Protein AF-A0A482W3X0-F1 (afdb_monomer_lite)

Secondary structure (DSSP, 8-state):
-TT---TTSS---SS---TT---------SS-------------GGGT-----S-B--EE--TT-SS-EE-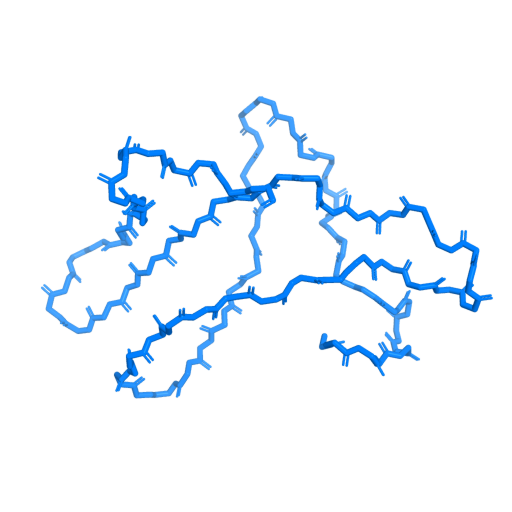--TTS---B-

Organism: Asbolus verrucosus (NCBI:txid1661398)

Structure (mmCIF, N/CA/C/O backbone):
data_AF-A0A482W3X0-F1
#
_entry.id   AF-A0A482W3X0-F1
#
loop_
_atom_site.group_PDB
_atom_site.id
_atom_site.type_symbol
_atom_site.label_atom_id
_atom_site.label_alt_id
_atom_site.label_comp_id
_atom_site.label_asym_id
_atom_site.label_entity_id
_atom_site.label_seq_id
_atom_site.pdbx_PDB_ins_code
_atom_site.Cartn_x
_atom_site.Cartn_y
_atom_site.Cartn_z
_atom_site.occupancy
_atom_site.B_iso_or_equiv
_atom_site.auth_seq_id
_atom_site.auth_comp_id
_atom_site.auth_asym_id
_atom_site.auth_atom_id
_atom_site.pdbx_PDB_model_num
ATOM 1 N N . ARG A 1 1 ? -2.471 -2.302 -13.062 1.00 81.12 1 ARG A N 1
ATOM 2 C CA . ARG A 1 1 ? -2.911 -3.721 -13.107 1.00 81.12 1 ARG A CA 1
ATOM 3 C C . ARG A 1 1 ? -1.690 -4.581 -13.382 1.00 81.12 1 ARG A C 1
ATOM 5 O O . ARG A 1 1 ? -0.938 -4.227 -14.278 1.00 81.12 1 ARG A O 1
ATOM 12 N N . LEU A 1 2 ? -1.498 -5.666 -12.630 1.00 86.56 2 LEU A N 1
ATOM 13 C CA . LEU A 1 2 ? -0.353 -6.566 -12.810 1.00 86.56 2 LEU A CA 1
ATOM 14 C C . LEU A 1 2 ? -0.306 -7.158 -14.219 1.00 86.56 2 LEU A C 1
ATOM 16 O O . LEU A 1 2 ? -1.353 -7.493 -14.779 1.00 86.56 2 LEU A O 1
ATOM 20 N N . ARG A 1 3 ? 0.913 -7.330 -14.743 1.00 85.62 3 ARG A N 1
ATOM 21 C CA . ARG A 1 3 ? 1.220 -7.971 -16.033 1.00 85.62 3 ARG A CA 1
ATOM 22 C C . ARG A 1 3 ? 0.528 -7.317 -17.233 1.00 85.62 3 ARG A C 1
ATOM 24 O O . ARG A 1 3 ? 0.219 -7.989 -18.214 1.00 85.62 3 ARG A O 1
ATOM 31 N N . VAL A 1 4 ? 0.259 -6.015 -17.156 1.00 86.19 4 VAL A N 1
ATOM 32 C CA . VAL A 1 4 ? -0.372 -5.258 -18.242 1.00 86.19 4 VAL A CA 1
ATOM 33 C C . VAL A 1 4 ? 0.468 -4.038 -18.585 1.00 86.19 4 VAL A C 1
ATOM 35 O O . VAL A 1 4 ? 0.587 -3.111 -17.791 1.00 86.19 4 VAL A O 1
ATOM 38 N N . GLU A 1 5 ? 0.969 -4.002 -19.817 1.00 80.31 5 GLU A N 1
ATOM 39 C CA . GLU A 1 5 ? 1.676 -2.852 -20.382 1.00 80.31 5 GLU A CA 1
ATOM 40 C C . GLU A 1 5 ? 0.718 -1.938 -21.155 1.00 80.31 5 GLU A C 1
ATOM 42 O O . GLU A 1 5 ? 0.702 -1.899 -22.384 1.00 80.31 5 GLU A O 1
ATOM 47 N N . LYS A 1 6 ? -0.129 -1.205 -20.431 1.00 78.69 6 LYS A N 1
ATOM 48 C CA . LYS A 1 6 ? -0.964 -0.139 -21.008 1.00 78.69 6 LYS A CA 1
ATOM 49 C C . LYS A 1 6 ? -0.598 1.198 -20.383 1.00 78.69 6 LYS A C 1
ATOM 51 O O . LYS A 1 6 ? -0.269 1.239 -19.202 1.00 78.69 6 LYS A O 1
ATOM 56 N N . ALA A 1 7 ? -0.668 2.268 -21.179 1.00 79.88 7 ALA A N 1
ATOM 57 C CA . ALA A 1 7 ? -0.459 3.649 -20.732 1.00 79.88 7 ALA A CA 1
ATOM 58 C C . ALA A 1 7 ? 0.811 3.837 -19.872 1.00 79.88 7 ALA A C 1
ATOM 60 O O . ALA A 1 7 ? 0.761 4.414 -18.794 1.00 79.88 7 ALA A O 1
ATOM 61 N N . GLY A 1 8 ? 1.944 3.297 -20.331 1.00 77.94 8 GLY A N 1
ATOM 62 C CA . GLY A 1 8 ? 3.222 3.386 -19.616 1.00 77.94 8 GLY A CA 1
ATOM 63 C C . GLY A 1 8 ? 3.540 2.190 -18.717 1.00 77.94 8 GLY A C 1
ATOM 64 O O . GLY A 1 8 ? 4.691 2.048 -18.335 1.00 77.94 8 GLY A O 1
ATOM 65 N N . GLY A 1 9 ? 2.592 1.282 -18.452 1.00 85.69 9 GLY A N 1
ATOM 66 C CA . GLY A 1 9 ? 2.871 -0.028 -17.843 1.00 85.69 9 GLY A CA 1
ATOM 67 C C . GLY A 1 9 ? 2.975 -0.050 -16.316 1.00 85.69 9 GLY A C 1
ATOM 68 O O . GLY A 1 9 ? 3.368 -1.067 -15.754 1.00 85.69 9 GLY A O 1
ATOM 69 N N . GLY A 1 10 ? 2.596 1.038 -15.645 1.00 90.00 10 GLY A N 1
ATOM 70 C CA . GLY A 1 10 ? 2.554 1.152 -14.189 1.00 90.00 10 GLY A CA 1
ATOM 71 C C . GLY A 1 10 ? 1.779 2.394 -13.754 1.00 90.00 10 GLY A C 1
ATOM 72 O O . GLY A 1 10 ? 1.422 3.229 -14.584 1.00 90.00 10 GLY A O 1
ATOM 73 N N . TRP A 1 11 ? 1.503 2.508 -12.456 1.00 92.06 11 TRP A N 1
ATOM 74 C CA . TRP A 1 11 ? 1.083 3.774 -11.856 1.00 92.06 11 TRP A CA 1
ATOM 75 C C . TRP A 1 11 ? 2.327 4.465 -11.300 1.00 92.06 11 TRP A C 1
ATOM 77 O O . TRP A 1 11 ? 3.117 3.824 -10.612 1.00 92.06 11 TRP A O 1
ATOM 87 N N . CYS A 1 12 ? 2.502 5.743 -11.624 1.00 91.19 12 CYS A N 1
ATOM 88 C CA . CYS A 1 12 ? 3.581 6.570 -11.103 1.00 91.19 12 CYS A CA 1
ATOM 89 C C . CYS A 1 12 ? 2.960 7.868 -10.572 1.00 91.19 12 CYS A C 1
ATOM 91 O O . CYS A 1 12 ? 2.242 8.528 -11.336 1.00 91.19 12 CYS A O 1
ATOM 93 N N . PRO A 1 13 ? 3.166 8.220 -9.292 1.00 92.69 13 PRO A N 1
ATOM 94 C CA . PRO A 1 13 ? 2.705 9.498 -8.776 1.00 92.69 13 PRO A CA 1
ATOM 95 C C . PRO A 1 13 ? 3.423 10.650 -9.481 1.00 92.69 13 PRO A C 1
ATOM 97 O O . PRO A 1 13 ? 4.5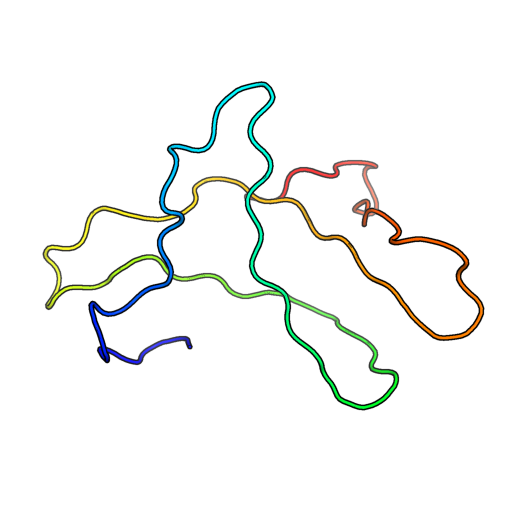26 10.503 -10.006 1.00 92.69 13 PRO A O 1
ATOM 100 N N . LYS A 1 14 ? 2.785 11.823 -9.507 1.00 89.69 14 LYS A N 1
ATOM 101 C CA . LYS A 1 14 ? 3.382 13.005 -10.143 1.00 89.69 14 LYS A CA 1
ATOM 102 C C . LYS A 1 14 ? 4.548 13.554 -9.322 1.00 89.69 14 LYS A C 1
ATOM 104 O O . LYS A 1 14 ? 5.508 14.059 -9.900 1.00 89.69 14 LYS A O 1
ATOM 109 N N . GLN A 1 15 ? 4.429 13.515 -7.997 1.00 90.19 15 GLN A N 1
ATOM 110 C CA . GLN A 1 15 ? 5.478 13.941 -7.080 1.00 90.19 15 GLN A CA 1
ATOM 111 C C . GLN A 1 15 ? 6.313 12.738 -6.650 1.00 90.19 15 GLN A C 1
ATOM 113 O O . GLN A 1 15 ? 5.790 11.635 -6.481 1.00 90.19 15 GLN A O 1
ATOM 118 N N . GLN A 1 16 ? 7.611 12.962 -6.458 1.00 89.38 16 GLN A N 1
ATOM 119 C CA . GLN A 1 16 ? 8.472 11.972 -5.830 1.00 89.38 16 GLN A CA 1
ATOM 120 C C . GLN A 1 16 ? 8.005 11.749 -4.389 1.00 89.38 16 GLN A C 1
ATOM 122 O O . GLN A 1 16 ? 7.711 12.704 -3.671 1.00 89.38 16 GLN A O 1
ATOM 127 N N . VAL A 1 17 ? 7.912 10.486 -3.976 1.00 90.38 17 VAL A N 1
ATOM 128 C CA . VAL A 1 17 ? 7.512 10.143 -2.610 1.00 90.38 17 VAL A CA 1
ATOM 129 C C . VAL A 1 17 ? 8.685 10.428 -1.679 1.00 90.38 17 VAL A C 1
ATOM 131 O O . VAL A 1 17 ? 9.703 9.743 -1.710 1.00 90.38 17 VAL A O 1
ATOM 134 N N . GLU A 1 18 ? 8.533 11.464 -0.861 1.00 89.44 18 GLU A N 1
ATOM 135 C CA . GLU A 1 18 ? 9.515 11.922 0.120 1.00 89.44 18 GLU A CA 1
ATOM 136 C C . GLU A 1 18 ? 8.819 12.296 1.434 1.00 89.44 18 GLU A C 1
ATOM 138 O O . GLU A 1 18 ? 7.592 12.254 1.561 1.00 89.44 18 GLU A O 1
ATOM 143 N N . ARG A 1 19 ? 9.599 12.689 2.447 1.00 86.50 19 ARG A N 1
ATOM 144 C CA . ARG A 1 19 ? 9.059 13.060 3.757 1.00 86.50 19 ARG A CA 1
ATOM 145 C C . ARG A 1 19 ? 8.048 14.207 3.630 1.00 86.50 19 ARG A C 1
ATOM 147 O O . ARG A 1 19 ? 8.409 15.328 3.294 1.00 86.50 19 ARG A O 1
ATOM 154 N N . GLY A 1 20 ? 6.797 13.930 3.995 1.00 87.56 20 GLY A N 1
ATOM 155 C CA . GLY A 1 20 ? 5.696 14.899 3.956 1.00 87.56 20 GLY A CA 1
ATOM 156 C C . GLY A 1 20 ? 4.864 14.864 2.671 1.00 87.56 20 GLY A C 1
ATOM 157 O O . GLY A 1 20 ? 3.837 15.536 2.617 1.00 87.56 20 GLY A O 1
ATOM 158 N N . ILE A 1 21 ? 5.251 14.060 1.677 1.00 90.62 21 ILE A N 1
ATOM 159 C CA . ILE A 1 21 ? 4.470 13.828 0.460 1.00 90.62 21 ILE A CA 1
ATOM 160 C C . ILE A 1 21 ? 3.723 12.502 0.613 1.00 90.62 21 ILE A C 1
ATOM 162 O O . ILE A 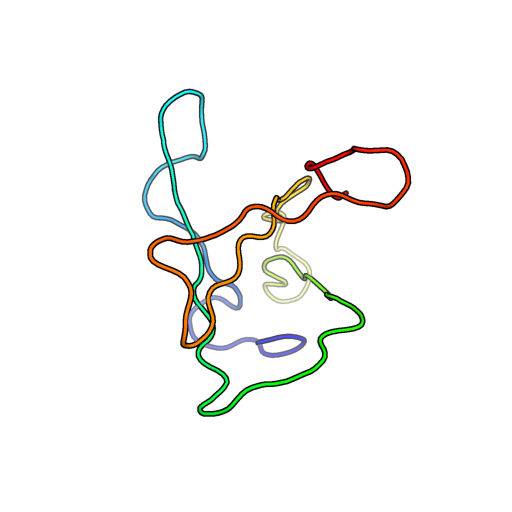1 21 ? 4.331 11.448 0.791 1.00 90.62 21 ILE A O 1
ATOM 166 N N . ARG A 1 22 ? 2.389 12.559 0.553 1.00 92.31 22 ARG A N 1
ATOM 167 C CA . ARG A 1 22 ? 1.516 11.382 0.620 1.00 92.31 22 ARG A CA 1
ATOM 168 C C . ARG A 1 22 ? 0.848 11.161 -0.729 1.00 92.31 22 ARG A C 1
ATOM 170 O O . ARG A 1 22 ? -0.084 11.874 -1.086 1.00 92.31 22 ARG A O 1
ATOM 177 N N . GLU A 1 23 ? 1.296 10.131 -1.428 1.00 95.81 23 GLU A N 1
ATOM 178 C CA . GLU A 1 23 ? 0.731 9.658 -2.691 1.00 95.81 23 GLU A CA 1
ATOM 179 C C . GLU A 1 23 ? 0.150 8.258 -2.483 1.00 95.81 23 GLU A C 1
ATOM 181 O O . GLU A 1 23 ? 0.683 7.473 -1.699 1.00 95.81 23 GLU A O 1
ATOM 186 N N . TYR A 1 24 ? -0.960 7.940 -3.147 1.00 95.44 24 TYR A N 1
ATOM 187 C CA . TYR A 1 24 ? -1.635 6.658 -2.955 1.00 95.44 24 TYR A CA 1
ATOM 188 C C . TYR A 1 24 ? -2.380 6.200 -4.207 1.00 95.44 24 TYR A C 1
ATOM 190 O O . TYR A 1 24 ? -2.868 7.001 -5.004 1.00 95.44 24 TYR A O 1
ATOM 198 N N . LEU A 1 25 ? -2.519 4.880 -4.331 1.00 95.69 25 LEU A N 1
ATOM 199 C CA . LEU A 1 25 ? -3.432 4.241 -5.267 1.00 95.69 25 LEU A CA 1
ATOM 200 C C . LEU A 1 25 ? -4.591 3.633 -4.475 1.00 95.69 25 LEU A C 1
ATOM 202 O O . LEU A 1 25 ? -4.401 2.675 -3.729 1.00 95.69 25 LEU A O 1
ATOM 206 N N . GLN A 1 26 ? -5.795 4.177 -4.647 1.00 96.88 26 GLN A N 1
ATOM 207 C CA . GLN A 1 26 ? -7.000 3.625 -4.033 1.00 96.88 26 GLN A CA 1
ATOM 208 C C . GLN A 1 26 ? -7.624 2.558 -4.938 1.00 96.88 26 GLN A C 1
ATOM 210 O O . GLN A 1 26 ? -7.779 2.763 -6.143 1.00 96.88 26 GLN A O 1
ATOM 215 N N . VAL A 1 27 ? -8.019 1.432 -4.343 1.00 97.00 27 VAL A N 1
ATOM 216 C CA . VAL A 1 27 ? -8.778 0.371 -5.011 1.00 97.00 27 VAL A CA 1
ATOM 217 C C . VAL A 1 27 ? -10.109 0.207 -4.288 1.00 97.00 27 VAL A C 1
ATOM 219 O O . VAL A 1 27 ? -10.131 -0.168 -3.119 1.00 97.00 27 VAL A O 1
ATOM 222 N N . ASP A 1 28 ? -11.207 0.500 -4.982 1.00 97.31 28 ASP A N 1
ATOM 223 C CA . ASP A 1 28 ? -12.558 0.225 -4.494 1.00 97.31 28 ASP A CA 1
ATOM 224 C C . ASP A 1 28 ? -12.983 -1.183 -4.930 1.00 97.31 28 ASP A C 1
ATOM 226 O O . ASP A 1 28 ? -12.933 -1.518 -6.116 1.00 97.31 28 ASP A O 1
ATOM 230 N N . LEU A 1 29 ? -13.354 -2.016 -3.957 1.00 97.25 29 LEU A N 1
ATOM 231 C CA . LEU A 1 29 ? -13.792 -3.396 -4.172 1.00 97.25 29 LEU A CA 1
ATOM 232 C C . LEU A 1 29 ? -15.324 -3.519 -4.276 1.00 97.25 29 LEU A C 1
ATOM 234 O O . LEU A 1 29 ? -15.824 -4.619 -4.492 1.00 97.25 29 LEU A O 1
ATOM 238 N N . GLY A 1 30 ? -16.072 -2.422 -4.114 1.00 97.12 30 GLY A N 1
ATOM 239 C CA . GLY A 1 30 ? -17.535 -2.361 -4.209 1.00 97.12 30 GLY A CA 1
ATOM 240 C C . GLY A 1 30 ? -18.283 -2.880 -2.975 1.00 97.12 30 GLY A C 1
ATOM 241 O O . GLY A 1 30 ? -19.266 -2.277 -2.553 1.00 97.12 30 GLY A O 1
ATOM 242 N N . GLU A 1 31 ? -17.804 -3.960 -2.357 1.00 96.44 31 GLU A N 1
ATOM 243 C CA . GLU A 1 31 ? -18.349 -4.527 -1.117 1.00 96.44 31 GLU A CA 1
ATOM 244 C C . GLU A 1 31 ? -17.241 -4.953 -0.137 1.00 96.44 31 GLU A C 1
ATOM 246 O O . GLU A 1 31 ? -16.044 -4.862 -0.432 1.00 96.44 31 GLU A O 1
ATOM 251 N N . VAL A 1 32 ? -17.619 -5.388 1.068 1.00 97.69 32 VAL A N 1
ATOM 252 C CA . VAL A 1 32 ? -16.653 -5.781 2.104 1.00 97.69 32 VAL A CA 1
ATOM 253 C C . VAL A 1 32 ? -16.005 -7.114 1.742 1.00 97.69 32 VAL A C 1
ATOM 255 O O . VAL A 1 32 ? -16.678 -8.133 1.630 1.00 97.69 32 VAL A O 1
ATOM 258 N N . HIS A 1 33 ? -14.677 -7.109 1.649 1.00 97.75 33 HIS A N 1
ATOM 259 C CA . HIS A 1 33 ? -13.875 -8.287 1.337 1.00 97.75 33 HIS A CA 1
ATOM 260 C C . HIS A 1 33 ? -12.848 -8.582 2.431 1.00 97.75 33 HIS A C 1
ATOM 262 O O . HIS A 1 33 ? -12.333 -7.679 3.093 1.00 97.75 33 HIS A O 1
ATOM 268 N N . VAL A 1 34 ? -12.493 -9.861 2.566 1.00 97.31 34 VAL A N 1
ATOM 269 C CA . VAL A 1 34 ? -11.318 -10.290 3.333 1.00 97.31 34 VAL A CA 1
ATOM 270 C C . VAL A 1 34 ? -10.113 -10.305 2.398 1.00 97.31 34 VAL A C 1
ATOM 272 O O . VAL A 1 34 ? -9.984 -11.186 1.551 1.00 97.31 34 VAL A O 1
ATOM 275 N N . VAL A 1 35 ? -9.223 -9.326 2.547 1.00 96.00 35 VAL A N 1
ATOM 276 C CA . VAL A 1 35 ? -7.972 -9.248 1.781 1.00 96.00 35 VAL A CA 1
ATOM 277 C C . VAL A 1 35 ? -6.876 -10.008 2.526 1.00 96.00 35 VAL A C 1
ATOM 279 O O . VAL A 1 35 ? -6.506 -9.638 3.637 1.00 96.00 35 VAL A O 1
ATOM 282 N N . THR A 1 36 ? -6.357 -11.076 1.919 1.00 95.31 36 THR A N 1
ATOM 283 C CA . THR A 1 36 ? -5.332 -11.953 2.521 1.00 95.31 36 THR A CA 1
ATOM 284 C C . THR A 1 36 ? -3.920 -11.707 1.994 1.00 95.31 36 THR A C 1
ATOM 286 O O . THR A 1 36 ? -2.959 -12.236 2.548 1.00 95.31 36 THR A O 1
ATOM 289 N N . GLY A 1 37 ? -3.774 -10.906 0.938 1.00 94.31 37 GLY A N 1
ATOM 290 C CA . GLY A 1 37 ? -2.481 -10.623 0.334 1.00 94.31 37 GLY A CA 1
ATOM 291 C C . GLY A 1 37 ? -2.535 -9.475 -0.662 1.00 94.31 37 GLY A C 1
ATOM 292 O O . GLY A 1 37 ? -3.589 -9.134 -1.197 1.00 94.31 37 GLY A O 1
ATOM 293 N N . VAL A 1 38 ? -1.365 -8.892 -0.907 1.00 94.69 38 VAL A N 1
ATOM 294 C CA . VAL A 1 38 ? -1.139 -7.828 -1.885 1.00 94.69 38 VAL A CA 1
ATOM 295 C C . VAL A 1 38 ? 0.047 -8.246 -2.742 1.00 94.69 38 VAL A C 1
ATOM 297 O O . VAL A 1 38 ? 1.033 -8.763 -2.225 1.00 94.69 38 VAL A O 1
ATOM 300 N N . GLN A 1 39 ? -0.052 -8.029 -4.050 1.00 94.94 39 GLN A N 1
ATOM 301 C CA . GLN A 1 39 ? 1.058 -8.217 -4.972 1.00 94.94 39 GLN A CA 1
ATOM 302 C C . GLN A 1 39 ? 1.280 -6.918 -5.744 1.00 94.94 39 GLN A C 1
ATOM 304 O O . GLN A 1 39 ? 0.359 -6.394 -6.375 1.00 94.94 39 GLN A O 1
ATOM 309 N N . THR A 1 40 ? 2.511 -6.422 -5.710 1.00 94.19 40 THR A N 1
ATOM 310 C CA . THR A 1 40 ? 2.945 -5.219 -6.421 1.00 94.19 40 THR A CA 1
ATOM 311 C C . THR A 1 40 ? 3.775 -5.596 -7.651 1.00 94.19 40 THR A C 1
ATOM 313 O O . THR A 1 40 ? 4.267 -6.717 -7.793 1.00 94.19 40 THR A O 1
ATOM 316 N N . GLN A 1 41 ? 3.873 -4.670 -8.602 1.00 93.12 41 GLN A N 1
ATOM 317 C CA . GLN A 1 41 ? 4.800 -4.749 -9.728 1.00 93.12 41 GLN A CA 1
ATOM 318 C C . GLN A 1 41 ? 5.126 -3.325 -10.161 1.00 93.12 41 GLN A C 1
ATOM 320 O O . GLN A 1 41 ? 4.220 -2.496 -10.275 1.00 93.12 41 GLN A O 1
ATOM 325 N N . GLY A 1 42 ? 6.407 -3.066 -10.410 1.00 92.12 42 GLY A N 1
ATOM 326 C CA . GLY A 1 42 ? 6.858 -1.829 -11.029 1.00 92.12 42 GLY A CA 1
ATOM 327 C C . GLY A 1 42 ? 6.492 -1.725 -12.506 1.00 92.12 42 GLY A C 1
ATOM 328 O O . GLY A 1 42 ? 5.826 -2.586 -13.090 1.00 92.12 42 GLY A O 1
ATOM 329 N N . ARG A 1 43 ? 6.974 -0.661 -13.132 1.00 91.88 43 ARG A N 1
ATOM 330 C CA . ARG A 1 43 ? 6.858 -0.458 -14.570 1.00 91.88 43 ARG A CA 1
ATOM 331 C C . ARG A 1 43 ? 7.762 -1.457 -15.295 1.00 91.88 43 ARG A C 1
ATOM 333 O O . ARG A 1 43 ? 8.954 -1.505 -15.028 1.00 91.88 43 ARG A O 1
ATOM 340 N N . TYR A 1 44 ? 7.209 -2.256 -16.210 1.00 87.81 44 TYR A N 1
ATOM 341 C CA . TYR A 1 44 ? 8.004 -3.253 -16.944 1.00 87.81 44 TYR A CA 1
ATOM 342 C C . TYR A 1 44 ? 8.758 -2.651 -18.146 1.00 87.81 44 TYR A C 1
ATOM 344 O O . TYR A 1 44 ? 9.954 -2.891 -18.297 1.00 87.81 44 TYR A O 1
ATOM 352 N N . ASP A 1 45 ? 8.081 -1.859 -18.987 1.00 86.62 45 ASP A N 1
ATOM 353 C CA . ASP A 1 45 ? 8.633 -1.200 -20.189 1.00 86.62 45 ASP A CA 1
ATOM 354 C C . ASP A 1 45 ? 9.518 -2.109 -21.044 1.00 86.62 45 ASP A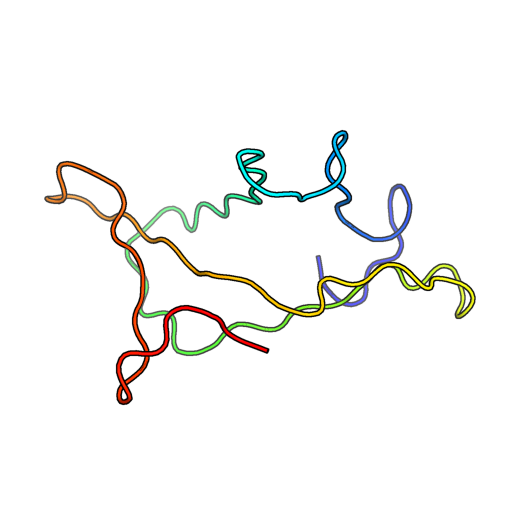 C 1
ATOM 356 O O . ASP A 1 45 ? 10.697 -1.832 -21.294 1.00 86.62 45 ASP A O 1
ATOM 360 N N . ARG A 1 46 ? 8.948 -3.242 -21.466 1.00 84.75 46 ARG A N 1
ATOM 361 C CA . ARG A 1 46 ? 9.642 -4.262 -22.267 1.00 84.75 46 ARG A CA 1
ATOM 362 C C . ARG A 1 46 ? 10.967 -4.721 -21.636 1.00 84.75 46 ARG A C 1
ATOM 364 O O . ARG A 1 46 ? 11.927 -5.007 -22.347 1.00 84.75 46 ARG A O 1
ATOM 371 N N . GLY A 1 47 ? 11.030 -4.753 -20.306 1.00 84.69 47 GLY A N 1
ATOM 372 C CA . GLY A 1 47 ? 12.217 -5.134 -19.537 1.00 84.69 47 GLY A CA 1
ATOM 373 C C . GLY A 1 47 ? 13.229 -4.013 -19.294 1.00 84.69 47 GLY A C 1
ATOM 374 O O . GLY A 1 47 ? 14.307 -4.294 -18.782 1.00 84.69 47 GLY A O 1
ATOM 375 N N . ARG A 1 48 ? 12.914 -2.763 -19.653 1.00 87.25 48 ARG A N 1
ATOM 376 C CA . ARG A 1 48 ? 13.778 -1.592 -19.408 1.00 87.25 48 ARG A CA 1
ATOM 377 C C . ARG A 1 48 ? 13.327 -0.741 -18.227 1.00 87.25 48 ARG A C 1
ATOM 379 O O . ARG A 1 48 ? 14.056 0.164 -17.836 1.00 87.25 48 ARG A O 1
ATOM 386 N N . GLY A 1 49 ? 12.125 -0.980 -17.709 1.00 85.56 49 GLY A N 1
ATOM 387 C CA . GLY A 1 49 ? 11.600 -0.230 -16.579 1.00 85.56 49 GLY A CA 1
ATOM 388 C C . GLY A 1 49 ? 12.428 -0.496 -15.327 1.00 85.56 49 GLY A C 1
ATOM 389 O O . GLY A 1 49 ? 12.830 -1.629 -15.061 1.00 85.56 49 GLY A O 1
ATOM 390 N N . GLN A 1 50 ? 12.708 0.570 -14.589 1.00 88.00 50 GLN A N 1
ATOM 391 C CA . GLN A 1 50 ? 13.483 0.535 -13.345 1.00 88.00 50 GLN A CA 1
ATOM 392 C C . GLN A 1 50 ? 12.670 1.064 -12.163 1.00 88.00 50 GLN A C 1
ATOM 394 O O . GLN A 1 50 ? 13.113 1.019 -11.023 1.00 88.00 50 GLN A O 1
ATOM 399 N N . GLU A 1 51 ? 11.466 1.561 -12.431 1.00 90.81 51 GLU A N 1
ATOM 400 C CA . GLU A 1 51 ? 10.614 2.212 -11.459 1.00 90.81 51 GLU A CA 1
ATOM 401 C C . GLU A 1 51 ? 9.722 1.169 -10.781 1.00 90.81 51 GLU A C 1
ATOM 403 O O . GLU A 1 51 ? 8.797 0.619 -11.389 1.00 90.81 51 GLU A O 1
ATOM 408 N N . TYR A 1 52 ? 9.984 0.907 -9.506 1.00 92.06 52 TYR A N 1
ATOM 409 C CA . TYR A 1 52 ? 9.142 0.105 -8.626 1.00 92.06 52 TYR A CA 1
ATOM 410 C C . TYR A 1 52 ? 9.117 0.731 -7.230 1.00 92.06 52 TYR A C 1
ATOM 412 O O . TYR A 1 52 ? 10.046 1.429 -6.835 1.00 92.06 52 TYR A O 1
ATOM 420 N N . ALA A 1 53 ? 8.028 0.509 -6.495 1.00 93.12 53 ALA A N 1
ATOM 421 C CA . ALA A 1 53 ? 7.976 0.872 -5.086 1.00 93.12 53 ALA A CA 1
ATOM 422 C C . ALA A 1 53 ? 8.729 -0.198 -4.286 1.00 93.12 53 ALA A C 1
ATOM 424 O O . ALA A 1 53 ? 8.347 -1.367 -4.334 1.00 93.12 53 ALA A O 1
ATOM 425 N N . GLU A 1 54 ? 9.795 0.201 -3.597 1.00 92.44 54 GLU A N 1
ATOM 426 C CA . GLU A 1 54 ? 10.592 -0.690 -2.738 1.00 92.44 54 GLU A CA 1
ATOM 427 C C . GLU A 1 54 ? 9.858 -1.036 -1.442 1.00 92.44 54 GLU A C 1
ATOM 429 O O . GLU A 1 54 ? 9.994 -2.132 -0.910 1.00 92.44 54 GLU A O 1
ATOM 434 N N . GLU A 1 55 ? 9.057 -0.092 -0.956 1.00 93.62 55 GLU A N 1
ATOM 435 C CA . GLU A 1 55 ? 8.306 -0.193 0.282 1.00 93.62 55 GLU A CA 1
ATOM 436 C C . GLU A 1 55 ? 6.937 0.467 0.108 1.00 93.62 55 GLU A C 1
ATOM 438 O O . GLU A 1 55 ? 6.769 1.414 -0.668 1.00 93.62 55 GLU A O 1
ATOM 443 N N . TYR A 1 56 ? 5.941 -0.026 0.838 1.00 94.94 56 TYR A N 1
ATOM 444 C CA . TYR A 1 56 ? 4.608 0.562 0.874 1.00 94.94 56 TYR A CA 1
ATOM 445 C C . TYR A 1 56 ? 3.917 0.316 2.215 1.00 94.94 56 TYR A C 1
ATOM 447 O O . TYR A 1 56 ? 4.255 -0.600 2.964 1.00 94.94 56 TYR A O 1
ATOM 455 N N . THR A 1 57 ? 2.906 1.126 2.509 1.00 96.19 57 THR A N 1
ATOM 456 C CA . THR A 1 57 ? 1.952 0.883 3.595 1.00 96.19 57 THR A CA 1
ATOM 457 C C . THR A 1 57 ? 0.578 0.576 3.008 1.00 96.19 57 THR A C 1
ATOM 459 O O . THR A 1 57 ? 0.308 0.832 1.832 1.00 96.19 57 THR A O 1
ATOM 462 N N . VAL A 1 58 ? -0.304 -0.010 3.818 1.00 97.31 58 VAL A N 1
ATOM 463 C CA . VAL A 1 58 ? -1.695 -0.264 3.431 1.00 97.31 58 VAL A CA 1
ATOM 464 C C . VAL A 1 58 ? -2.608 0.439 4.415 1.00 97.31 58 VAL A C 1
ATOM 466 O O . VAL A 1 58 ? -2.503 0.250 5.624 1.00 97.31 58 VAL A O 1
ATOM 469 N N . GLU A 1 59 ? -3.547 1.206 3.882 1.00 97.88 59 GLU A N 1
ATOM 470 C CA . GLU A 1 59 ? -4.687 1.713 4.626 1.00 97.88 59 GLU A CA 1
ATOM 471 C C . GLU A 1 59 ? -5.963 1.064 4.090 1.00 97.88 59 GLU A C 1
ATOM 473 O O . GLU A 1 59 ? -6.081 0.776 2.898 1.00 97.88 59 GLU A O 1
ATOM 478 N N . TYR A 1 60 ? -6.929 0.832 4.972 1.00 97.69 60 TYR A N 1
ATOM 479 C CA . TYR A 1 60 ? -8.231 0.296 4.605 1.00 97.69 60 TYR A CA 1
ATOM 480 C C . TYR A 1 60 ? -9.357 1.080 5.271 1.00 97.69 60 TYR A C 1
ATOM 482 O O . TYR A 1 60 ? -9.221 1.623 6.368 1.00 97.69 60 TYR A O 1
ATOM 490 N N . TRP A 1 61 ? -10.506 1.089 4.612 1.00 98.12 61 TRP A N 1
ATOM 491 C CA . TRP A 1 61 ? -11.748 1.621 5.145 1.00 98.12 61 TRP A CA 1
ATOM 492 C C . TRP A 1 61 ? -12.875 0.621 4.883 1.00 98.12 61 TRP A C 1
ATOM 494 O O . TRP A 1 61 ? -12.830 -0.150 3.926 1.00 98.12 61 TRP A O 1
ATOM 504 N N . ARG A 1 62 ? -13.880 0.609 5.757 1.00 97.44 62 ARG A N 1
ATOM 505 C CA . ARG A 1 62 ? -15.122 -0.148 5.577 1.00 97.44 62 ARG A CA 1
ATOM 506 C C . ARG A 1 62 ? -16.269 0.566 6.298 1.00 97.44 62 ARG A C 1
ATOM 508 O O . ARG A 1 62 ? -15.990 1.315 7.241 1.00 97.44 62 ARG A O 1
ATOM 515 N N . PRO A 1 63 ? -17.537 0.296 5.938 1.00 97.56 63 PRO A N 1
ATOM 516 C CA . PRO A 1 63 ? -18.685 0.831 6.661 1.00 97.56 63 PRO A CA 1
ATOM 517 C C . PRO A 1 63 ? -18.566 0.624 8.178 1.00 97.56 63 PRO A C 1
ATOM 519 O O . PRO A 1 63 ? -18.152 -0.439 8.645 1.00 97.56 63 PRO A O 1
ATOM 522 N N . GLY A 1 64 ? -18.907 1.663 8.940 1.00 97.00 64 GLY A N 1
ATOM 523 C CA . GLY A 1 64 ? -18.752 1.704 10.398 1.00 97.00 64 GLY A CA 1
ATOM 524 C C . GLY A 1 64 ? -17.407 2.253 10.890 1.00 97.00 64 GLY A C 1
ATOM 525 O O . GLY A 1 64 ? -17.257 2.472 12.090 1.00 97.00 64 GLY A O 1
ATOM 526 N N . LEU A 1 65 ? -16.440 2.512 10.003 1.00 97.62 65 LEU A N 1
ATOM 527 C CA . LEU A 1 65 ? -15.240 3.282 10.335 1.00 97.62 65 LEU A CA 1
ATOM 528 C C . LEU A 1 65 ? -15.438 4.764 10.007 1.00 97.62 65 LEU A C 1
ATOM 530 O O . LEU A 1 65 ? -15.912 5.117 8.929 1.00 97.62 65 LEU A O 1
ATOM 534 N N . ASN A 1 66 ? -15.004 5.630 10.919 1.00 97.06 66 ASN A N 1
ATOM 535 C CA . ASN A 1 66 ? -15.069 7.085 10.736 1.00 97.06 66 ASN A CA 1
ATOM 536 C C . ASN A 1 66 ? -13.889 7.641 9.920 1.00 97.06 66 ASN A C 1
ATOM 538 O O . ASN A 1 66 ? -13.914 8.792 9.504 1.00 97.06 66 ASN A O 1
ATOM 542 N N . GLU A 1 67 ? -12.848 6.834 9.715 1.00 97.56 67 GLU A N 1
ATOM 543 C CA . GLU A 1 67 ? -11.606 7.210 9.040 1.00 97.56 67 GLU A CA 1
ATOM 544 C C . GLU A 1 67 ? -10.904 5.966 8.486 1.00 97.56 67 GLU A C 1
ATOM 546 O O . GLU A 1 67 ? -11.199 4.836 8.895 1.00 97.56 67 GLU A O 1
ATOM 551 N N . TRP A 1 68 ? -9.966 6.181 7.564 1.00 97.56 68 TRP A N 1
ATOM 552 C CA . TRP A 1 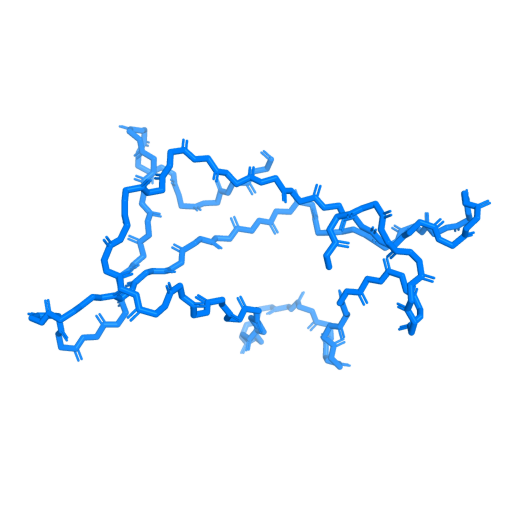68 ? -9.058 5.139 7.099 1.00 97.56 68 TRP A CA 1
ATOM 553 C C . TRP A 1 68 ? -8.214 4.617 8.261 1.00 97.56 68 TRP A C 1
ATOM 555 O O . TRP A 1 68 ? -7.775 5.371 9.131 1.00 97.56 68 TRP A O 1
ATOM 565 N N . LYS A 1 69 ? -8.003 3.304 8.289 1.00 97.56 69 LYS A N 1
ATOM 566 C CA . LYS A 1 69 ? -7.175 2.637 9.286 1.00 97.56 69 LYS A CA 1
ATOM 567 C C . LYS A 1 69 ? -5.946 2.063 8.621 1.00 97.56 69 LYS A C 1
ATOM 569 O O . LYS A 1 69 ? -6.030 1.396 7.596 1.00 97.56 69 LYS A O 1
ATOM 574 N N . GLU A 1 70 ? -4.810 2.296 9.249 1.00 96.69 70 GLU A N 1
ATOM 575 C CA . GLU A 1 70 ? -3.548 1.736 8.810 1.00 96.69 70 GLU A CA 1
ATOM 576 C C . GLU A 1 70 ? -3.451 0.261 9.207 1.00 96.69 70 GLU A C 1
ATOM 578 O O . GLU A 1 70 ? -3.772 -0.137 10.334 1.00 96.69 70 GLU A O 1
ATOM 583 N N . TYR A 1 71 ? -3.021 -0.563 8.262 1.00 96.81 71 TYR A N 1
ATOM 584 C CA . TYR A 1 71 ? -2.743 -1.965 8.497 1.00 96.81 71 TYR A CA 1
ATOM 585 C C . TYR A 1 71 ? -1.391 -2.124 9.191 1.00 96.81 71 TYR A C 1
ATOM 587 O O . TYR A 1 71 ? -0.380 -1.557 8.778 1.00 96.81 71 TYR A O 1
ATOM 595 N N . LYS A 1 72 ? -1.374 -2.959 10.230 1.00 96.38 72 LYS A N 1
ATOM 596 C CA . LYS A 1 72 ? -0.151 -3.418 10.882 1.00 96.38 72 LYS A CA 1
ATOM 597 C C . LYS A 1 72 ? -0.076 -4.923 10.749 1.00 96.38 72 LYS A C 1
ATOM 599 O O . LYS A 1 72 ? -1.058 -5.625 11.000 1.00 96.38 72 LYS A O 1
ATOM 604 N N . ARG A 1 73 ? 1.100 -5.413 10.378 1.00 92.19 73 ARG A N 1
ATOM 605 C CA . ARG A 1 73 ? 1.417 -6.836 10.421 1.00 92.19 73 ARG A CA 1
ATOM 606 C C . ARG A 1 73 ? 1.382 -7.330 11.869 1.00 92.19 73 ARG A C 1
ATOM 608 O O . ARG A 1 73 ? 1.385 -6.553 12.823 1.00 92.19 73 ARG A O 1
ATOM 615 N N . TRP A 1 74 ? 1.380 -8.649 12.024 1.00 92.75 74 TRP A N 1
ATOM 616 C CA . TRP A 1 74 ? 1.392 -9.322 13.327 1.00 92.75 74 TRP A CA 1
ATOM 617 C C . TRP A 1 74 ? 2.594 -8.932 14.210 1.00 92.75 74 TRP A C 1
ATOM 619 O O . TRP A 1 74 ? 2.511 -9.045 15.428 1.00 92.75 74 TRP A O 1
ATOM 629 N N . ASP A 1 75 ? 3.687 -8.448 13.615 1.00 95.06 75 ASP A N 1
ATOM 630 C CA . ASP A 1 75 ? 4.889 -7.947 14.293 1.00 95.06 75 ASP A CA 1
ATOM 631 C C . ASP A 1 75 ? 4.869 -6.420 14.518 1.00 95.06 75 ASP A C 1
ATOM 633 O O . ASP A 1 75 ? 5.899 -5.818 14.814 1.00 95.06 75 ASP A O 1
ATOM 637 N N . ASN A 1 76 ? 3.699 -5.783 14.386 1.00 93.75 76 ASN A N 1
ATOM 638 C CA . ASN A 1 76 ? 3.471 -4.336 14.461 1.00 93.75 76 ASN A CA 1
ATOM 639 C C . ASN A 1 76 ? 4.141 -3.493 13.361 1.00 93.75 76 ASN A C 1
ATOM 641 O O . ASN A 1 76 ? 4.075 -2.263 13.431 1.00 93.75 76 ASN A O 1
ATOM 645 N N . LYS A 1 77 ? 4.732 -4.100 12.323 1.00 94.50 77 LYS A N 1
ATOM 646 C CA . LYS A 1 77 ? 5.274 -3.340 11.189 1.00 94.50 77 LYS A CA 1
ATOM 647 C C . LYS A 1 77 ? 4.165 -2.863 10.255 1.00 94.50 77 LYS A C 1
ATOM 649 O O . LYS A 1 77 ? 3.272 -3.626 9.889 1.00 94.50 77 LYS A O 1
ATOM 654 N N . GLN A 1 78 ? 4.248 -1.594 9.871 1.00 93.50 78 GLN A N 1
ATOM 655 C CA . GLN A 1 78 ? 3.344 -0.944 8.911 1.00 93.50 78 GLN A CA 1
ATOM 656 C C . GLN A 1 78 ? 3.936 -0.940 7.501 1.00 93.50 78 GLN A C 1
ATOM 658 O O . GLN A 1 78 ? 3.212 -1.093 6.522 1.00 93.50 78 GLN A O 1
ATOM 663 N N . VAL A 1 79 ? 5.258 -0.776 7.420 1.00 92.81 79 VAL A N 1
ATOM 664 C CA . VAL A 1 79 ? 6.012 -0.817 6.171 1.00 92.81 79 VAL A CA 1
ATOM 665 C C . VAL A 1 79 ? 6.119 -2.264 5.702 1.00 92.81 79 VAL A C 1
ATOM 667 O O . VAL A 1 79 ? 6.534 -3.150 6.458 1.00 92.81 79 VAL A O 1
ATOM 670 N N . ILE A 1 80 ? 5.709 -2.489 4.461 1.00 91.19 80 ILE A N 1
ATOM 671 C CA . ILE A 1 80 ? 5.761 -3.764 3.759 1.00 91.19 80 ILE A CA 1
ATOM 672 C C . ILE A 1 80 ? 6.738 -3.608 2.598 1.00 91.19 80 ILE A C 1
ATOM 674 O O . ILE A 1 80 ? 6.634 -2.652 1.830 1.00 91.19 80 ILE A O 1
ATOM 678 N N . ASN A 1 81 ? 7.668 -4.552 2.498 1.00 85.00 81 ASN A N 1
ATOM 679 C CA . ASN A 1 81 ? 8.642 -4.693 1.424 1.00 85.00 81 ASN A CA 1
ATOM 680 C C . ASN A 1 81 ? 8.446 -6.016 0.675 1.00 85.00 81 ASN A C 1
ATOM 682 O O . ASN A 1 81 ? 7.873 -6.960 1.275 1.00 85.00 81 ASN A O 1
#

Sequence (81 aa):
RLRVEKAGGGWCPKQQVERGIREYLQVDLGEVHVVTGVQTQGRYDRGRGQEYAEEYTVEYWRPGLNEWKEYKRWDNKQVIN

InterPro domains:
  IPR000421 Coagulation factor 5/8, C-terminal domain [PF00754] (7-73)
  IPR000421 Coagulation factor 5/8, C-terminal domain [PS01285] (10-42)
  IPR000421 Coagulation factor 5/8, C-terminal domain [PS50022] (1-81)
  IPR008979 Galactose-binding-like domain superfamily [SSF49785] (4-77)

Foldseek 3Di:
DPPDCDPQQADDDPDDDDVPDDDDDDDDPPADDDDPDDDFDAGCPVNPGPDGDPKDFDWDDDPPDPDIDTDADPVRDRIDD

pLDDT: mean 92.24, std 5.1, range [77.94, 98.12]

Radius of gyration: 14.62 Å; chains: 1; bound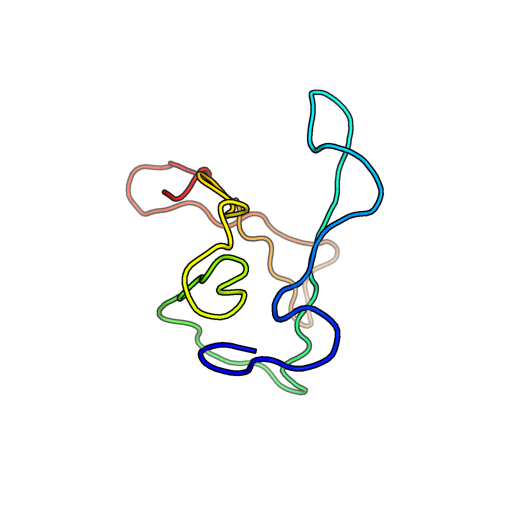ing box: 32×27×37 Å